Protein AF-A0A7V3BHA8-F1 (afdb_monomer_lite)

Foldseek 3Di:
DDDLQFAAFPQFDWDDVVIATAGGPVVVCVVVVPDPLLVVLVRVLVCLCAPPPDDNVRSLVVLVVDPDPDVSSVSRSVCQVPGPSHHHHHDDPDPPDDPVVVPDPPPD

Sequence (108 aa):
ASRVVKDIPPFMIAEGNPTRIRGLNVVGMRRLGLAPSVRTELRRAYHLLYRSGLNTAQALQRLREANFTADEVRRLIVFIETSKRGICTGMRPTEGRSPEDEGMDEHA

Secondary structure (DSSP, 8-state):
----PPBPPTTEEEETTTTEEEEE-HHHHHHTT--HHHHHHHHHHHHHHHTSS--HHHHHHHHHHS----HHHHHHHHHHHH-TT-BPPB----TT--GGGGGSSS--

Radius of gyration: 14.14 Å; chains: 1; bounding box: 36×36×31 Å

pLDDT: mean 84.1, std 18.63, range [31.62, 97.62]

Structure (mmCIF, N/CA/C/O backbone):
data_AF-A0A7V3BHA8-F1
#
_entry.id   AF-A0A7V3BHA8-F1
#
loop_
_atom_site.group_PDB
_atom_site.id
_atom_site.type_symbol
_atom_site.label_atom_id
_atom_site.label_alt_id
_atom_site.label_comp_id
_atom_site.label_asym_id
_atom_site.label_entity_id
_atom_site.label_seq_id
_atom_site.pdbx_PDB_ins_code
_atom_site.Cartn_x
_atom_site.Cartn_y
_atom_site.Cartn_z
_atom_site.occupancy
_atom_site.B_iso_or_equiv
_atom_site.auth_seq_id
_atom_site.auth_comp_id
_atom_site.auth_asym_id
_atom_site.auth_atom_id
_atom_site.pdbx_PDB_model_num
ATOM 1 N N . ALA A 1 1 ? 16.708 -21.608 8.289 1.00 46.28 1 ALA A N 1
ATOM 2 C CA . ALA A 1 1 ? 15.855 -20.497 8.767 1.00 46.28 1 ALA A CA 1
ATOM 3 C C . ALA A 1 1 ? 14.606 -20.412 7.891 1.00 46.28 1 ALA A C 1
ATOM 5 O O . ALA A 1 1 ? 14.746 -20.255 6.684 1.00 46.28 1 ALA A O 1
ATOM 6 N N . SER A 1 2 ? 13.406 -20.577 8.458 1.00 47.38 2 SER A N 1
ATOM 7 C CA . SER A 1 2 ? 12.147 -20.462 7.705 1.00 47.38 2 SER A CA 1
ATOM 8 C C . SER A 1 2 ? 11.837 -18.984 7.459 1.00 47.38 2 SER A C 1
ATOM 10 O O . SER A 1 2 ? 11.699 -18.209 8.405 1.00 47.38 2 SER A O 1
ATOM 12 N N . ARG A 1 3 ? 11.801 -18.557 6.194 1.00 60.81 3 ARG A N 1
ATOM 13 C CA . ARG A 1 3 ? 11.483 -17.173 5.828 1.00 60.81 3 ARG A CA 1
ATOM 14 C C . ARG A 1 3 ? 9.965 -17.012 5.848 1.00 60.81 3 ARG A C 1
ATOM 16 O O . ARG A 1 3 ? 9.270 -17.609 5.030 1.00 60.81 3 ARG A O 1
ATOM 23 N N . VAL A 1 4 ? 9.443 -16.192 6.758 1.00 60.38 4 VAL A N 1
ATOM 24 C CA . VAL A 1 4 ? 8.019 -15.831 6.751 1.00 60.38 4 VAL A CA 1
ATOM 25 C C . VAL A 1 4 ? 7.752 -14.967 5.517 1.00 60.38 4 VAL A C 1
ATOM 27 O O . VAL A 1 4 ? 8.114 -13.793 5.470 1.00 60.38 4 VAL A O 1
ATOM 30 N N . VAL A 1 5 ? 7.161 -15.576 4.490 1.00 77.88 5 VAL A N 1
ATOM 31 C CA . VAL A 1 5 ? 6.682 -14.883 3.288 1.00 77.88 5 VAL A CA 1
ATOM 32 C C . VAL A 1 5 ? 5.434 -14.079 3.665 1.00 77.88 5 VAL A C 1
ATOM 34 O O . VAL A 1 5 ? 4.508 -14.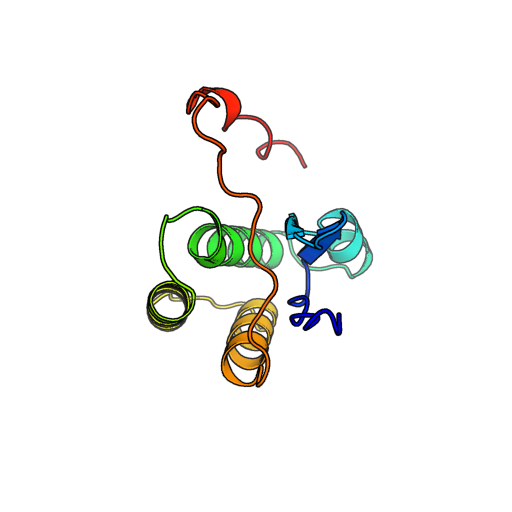632 4.251 1.00 77.88 5 VAL A O 1
ATOM 37 N N . LYS A 1 6 ? 5.438 -12.774 3.395 1.00 86.81 6 LYS A N 1
ATOM 38 C CA . LYS A 1 6 ? 4.267 -11.901 3.568 1.00 86.81 6 LYS A CA 1
ATOM 39 C C . LYS A 1 6 ? 3.407 -11.910 2.304 1.00 86.81 6 LYS A C 1
ATOM 41 O O . LYS A 1 6 ? 3.897 -12.283 1.239 1.00 86.81 6 LYS A O 1
ATOM 46 N N . ASP A 1 7 ? 2.158 -11.478 2.420 1.00 92.38 7 ASP A N 1
ATOM 47 C CA . ASP A 1 7 ? 1.216 -11.485 1.301 1.00 92.38 7 ASP A CA 1
ATOM 48 C C . ASP A 1 7 ? 1.492 -10.323 0.328 1.00 92.38 7 ASP A C 1
ATOM 50 O O . ASP A 1 7 ? 1.829 -9.211 0.743 1.00 92.38 7 ASP A O 1
ATOM 54 N N . ILE A 1 8 ? 1.344 -10.558 -0.978 1.00 91.69 8 ILE A N 1
ATOM 55 C CA . ILE A 1 8 ? 1.480 -9.523 -2.016 1.00 91.69 8 ILE A CA 1
ATOM 56 C C . ILE A 1 8 ? 0.088 -8.947 -2.314 1.00 91.69 8 ILE A C 1
ATOM 58 O O . ILE A 1 8 ? -0.777 -9.705 -2.759 1.00 91.69 8 ILE A O 1
ATOM 62 N N . PRO A 1 9 ? -0.156 -7.639 -2.102 1.00 93.62 9 PRO A N 1
ATOM 63 C CA . PRO A 1 9 ? -1.460 -7.047 -2.393 1.00 93.62 9 PRO A CA 1
ATOM 64 C C . PRO A 1 9 ? -1.799 -7.038 -3.890 1.00 93.62 9 PRO A C 1
ATOM 66 O O . PRO A 1 9 ? -0.893 -6.973 -4.729 1.00 93.62 9 PRO A O 1
ATOM 69 N N . PRO A 1 10 ? -3.097 -7.057 -4.249 1.00 94.38 10 PRO A N 1
ATOM 70 C CA . PRO A 1 10 ? -3.529 -7.003 -5.641 1.00 94.38 10 PRO A CA 1
ATOM 71 C C . PRO A 1 10 ? -3.085 -5.703 -6.321 1.00 94.38 10 PRO A C 1
ATOM 73 O O . PRO A 1 10 ? -2.884 -4.679 -5.671 1.00 94.38 10 PRO A O 1
ATOM 76 N N . PHE A 1 11 ? -2.960 -5.751 -7.650 1.00 95.75 11 PHE A N 1
ATOM 77 C CA . PHE A 1 11 ? -2.537 -4.631 -8.507 1.00 95.75 11 PHE A CA 1
ATOM 78 C C . PHE A 1 11 ? -1.089 -4.157 -8.305 1.00 95.75 11 PHE A C 1
ATOM 80 O O . PHE A 1 11 ? -0.665 -3.222 -8.981 1.00 95.75 11 PHE A O 1
ATOM 87 N N . MET A 1 12 ? -0.311 -4.805 -7.434 1.00 95.38 12 MET A N 1
ATOM 88 C CA . MET A 1 12 ? 1.074 -4.439 -7.132 1.00 95.38 12 MET A CA 1
ATOM 89 C C . MET A 1 12 ? 2.085 -5.302 -7.894 1.00 95.38 12 MET A C 1
ATOM 91 O O . MET A 1 12 ? 1.814 -6.450 -8.244 1.00 95.38 12 MET A O 1
ATOM 95 N N . ILE A 1 13 ? 3.281 -4.755 -8.106 1.00 93.50 13 ILE A N 1
ATOM 96 C CA . ILE A 1 13 ? 4.470 -5.490 -8.549 1.00 93.50 13 ILE A CA 1
ATOM 97 C C . ILE A 1 13 ? 5.376 -5.695 -7.337 1.00 93.50 13 ILE A C 1
ATOM 99 O O . ILE A 1 13 ? 5.719 -4.735 -6.638 1.00 93.50 13 ILE A O 1
ATOM 103 N N . ALA A 1 14 ? 5.773 -6.945 -7.102 1.00 91.62 14 ALA A N 1
ATOM 104 C CA . ALA A 1 14 ? 6.688 -7.330 -6.040 1.00 91.62 14 ALA A CA 1
ATOM 105 C C . ALA A 1 14 ? 7.942 -7.986 -6.628 1.00 91.62 14 ALA A C 1
ATOM 107 O O . ALA A 1 14 ? 7.836 -8.833 -7.510 1.00 91.62 14 ALA A O 1
ATOM 108 N N . GLU A 1 15 ? 9.118 -7.614 -6.129 1.00 88.00 15 GLU A N 1
ATOM 109 C CA . GLU A 1 15 ? 10.404 -8.115 -6.628 1.00 88.00 15 GLU A CA 1
ATOM 110 C C . GLU A 1 15 ? 11.447 -8.187 -5.497 1.00 88.00 15 GLU A C 1
ATOM 112 O O . GLU A 1 15 ? 11.278 -7.588 -4.428 1.00 88.00 15 GLU A O 1
ATOM 117 N N . GLY A 1 16 ? 12.530 -8.932 -5.729 1.00 84.62 16 GLY A N 1
ATOM 118 C CA . GLY A 1 16 ? 13.717 -8.972 -4.880 1.00 84.62 16 GLY A CA 1
ATOM 119 C C . GLY A 1 16 ? 13.707 -10.066 -3.812 1.00 84.62 16 GLY A C 1
ATOM 120 O O . GLY A 1 16 ? 12.732 -10.798 -3.619 1.00 84.62 16 GLY A O 1
ATOM 121 N N . ASN A 1 17 ? 14.827 -10.167 -3.095 1.00 83.69 17 ASN A N 1
ATOM 122 C CA . ASN A 1 17 ? 15.023 -11.095 -1.986 1.00 83.69 17 ASN A CA 1
ATOM 123 C C . ASN A 1 17 ? 15.746 -10.371 -0.831 1.00 83.69 17 ASN A C 1
ATOM 125 O O . ASN A 1 17 ? 16.956 -10.171 -0.915 1.00 83.69 17 ASN A O 1
ATOM 129 N N . PRO A 1 18 ? 15.038 -9.969 0.240 1.00 81.94 18 PRO A N 1
ATOM 130 C CA . PRO A 1 18 ? 13.640 -10.282 0.544 1.00 81.94 18 PRO A CA 1
ATOM 131 C C . PRO A 1 18 ? 12.642 -9.487 -0.320 1.00 81.94 18 PRO A C 1
ATOM 133 O O . PRO A 1 18 ? 12.869 -8.319 -0.613 1.00 81.94 18 PRO A O 1
ATOM 136 N N . THR A 1 19 ? 11.511 -10.103 -0.676 1.00 88.00 19 THR A N 1
ATOM 137 C CA . THR A 1 19 ? 10.495 -9.518 -1.571 1.00 88.00 19 THR A CA 1
ATOM 138 C C . THR A 1 19 ? 9.932 -8.198 -1.037 1.00 88.00 19 THR A C 1
ATOM 140 O O . THR A 1 19 ? 9.582 -8.088 0.147 1.00 88.00 19 THR A O 1
ATOM 143 N N . ARG A 1 20 ? 9.854 -7.186 -1.907 1.00 89.88 20 ARG A N 1
ATOM 144 C CA . ARG A 1 20 ? 9.323 -5.845 -1.617 1.00 89.88 20 ARG A CA 1
ATOM 145 C C . ARG A 1 20 ? 8.365 -5.396 -2.707 1.00 89.88 20 ARG A C 1
ATOM 147 O O . ARG A 1 20 ? 8.535 -5.761 -3.866 1.00 89.88 20 ARG A O 1
ATOM 154 N N . ILE A 1 21 ? 7.394 -4.565 -2.337 1.00 93.38 21 ILE A N 1
ATOM 155 C CA . ILE A 1 21 ? 6.530 -3.908 -3.319 1.00 93.38 21 ILE A CA 1
ATOM 156 C C . ILE A 1 21 ? 7.307 -2.781 -3.999 1.00 93.38 21 ILE A C 1
ATOM 158 O O . ILE A 1 21 ? 7.797 -1.864 -3.331 1.00 93.38 21 ILE A O 1
ATOM 162 N N . ARG A 1 22 ? 7.401 -2.850 -5.331 1.00 91.50 22 ARG A N 1
ATOM 163 C CA . ARG A 1 22 ? 8.100 -1.867 -6.167 1.00 91.50 22 ARG A CA 1
ATOM 164 C C . ARG A 1 22 ? 7.191 -0.732 -6.628 1.00 91.50 22 ARG A C 1
ATOM 166 O O . ARG A 1 22 ? 7.659 0.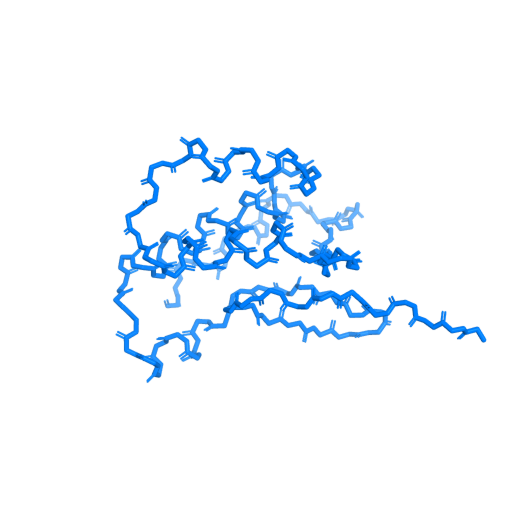404 -6.705 1.00 91.50 22 ARG A O 1
ATOM 173 N N . GLY A 1 23 ? 5.929 -1.043 -6.918 1.00 92.50 23 GLY A N 1
ATOM 174 C CA . GLY A 1 23 ? 4.953 -0.116 -7.490 1.00 92.50 23 GLY A CA 1
ATOM 175 C C . GLY A 1 23 ? 3.668 -0.819 -7.927 1.00 92.50 23 GLY A C 1
ATOM 176 O O . GLY A 1 23 ? 3.451 -1.985 -7.597 1.00 92.50 23 GLY A O 1
ATOM 177 N N . LEU A 1 24 ? 2.834 -0.108 -8.685 1.00 95.00 24 LEU A N 1
ATOM 178 C CA . LEU A 1 24 ? 1.614 -0.642 -9.296 1.00 95.00 24 LEU A CA 1
ATOM 179 C C . LEU A 1 24 ? 1.900 -1.349 -10.626 1.00 95.00 24 LEU A C 1
ATOM 181 O O . LEU A 1 24 ? 2.730 -0.906 -11.418 1.00 95.00 24 LEU A O 1
ATOM 185 N N . ASN A 1 25 ? 1.136 -2.397 -10.926 1.00 94.94 25 ASN A N 1
ATOM 186 C CA . ASN A 1 25 ? 1.155 -3.080 -12.215 1.00 94.94 25 ASN A CA 1
ATOM 187 C C . ASN A 1 25 ? 0.288 -2.344 -13.246 1.00 94.94 25 ASN A C 1
ATOM 189 O O . ASN A 1 25 ? -0.759 -2.835 -13.671 1.00 94.94 25 ASN A O 1
ATOM 193 N N . VAL A 1 26 ? 0.717 -1.145 -13.648 1.00 93.62 26 VAL A N 1
ATOM 194 C CA . VAL A 1 26 ? -0.029 -0.294 -14.593 1.00 93.62 26 VAL A CA 1
ATOM 195 C C . VAL A 1 26 ? -0.268 -0.998 -15.928 1.00 93.62 26 VAL A C 1
ATOM 197 O O . VAL A 1 26 ? -1.367 -0.914 -16.475 1.00 93.62 26 VAL A O 1
ATOM 200 N N . VAL A 1 27 ? 0.714 -1.755 -16.422 1.00 95.12 27 VAL A N 1
ATOM 201 C CA . VAL A 1 27 ? 0.586 -2.537 -17.662 1.00 95.12 27 VAL A CA 1
ATOM 202 C C . VAL A 1 27 ? -0.513 -3.594 -17.532 1.00 95.12 27 VAL A C 1
ATOM 204 O O . VAL A 1 27 ? -1.380 -3.683 -18.401 1.00 95.12 27 VAL A O 1
ATOM 207 N N . GLY A 1 28 ? -0.522 -4.362 -16.439 1.00 94.94 28 GLY A N 1
ATOM 208 C CA . GLY A 1 28 ? -1.566 -5.350 -16.163 1.00 94.94 28 GLY A CA 1
ATOM 209 C C . GLY A 1 28 ? -2.947 -4.710 -16.038 1.00 94.94 28 GLY A C 1
ATOM 210 O O . GLY A 1 28 ? -3.893 -5.167 -16.671 1.00 94.94 28 GLY A O 1
ATOM 211 N N . MET A 1 29 ? -3.051 -3.597 -15.310 1.00 95.56 29 MET A N 1
ATOM 212 C CA . MET A 1 29 ? -4.303 -2.847 -15.160 1.00 95.56 29 MET A CA 1
ATOM 213 C C . MET A 1 29 ? -4.849 -2.331 -16.499 1.00 95.56 29 MET A C 1
ATOM 215 O O . MET A 1 29 ? -6.053 -2.383 -16.731 1.00 95.56 29 MET A O 1
ATOM 219 N N . ARG A 1 30 ? -3.974 -1.869 -17.402 1.00 94.56 30 ARG A N 1
ATOM 220 C CA . ARG A 1 30 ? -4.358 -1.442 -18.758 1.00 94.56 30 ARG A CA 1
ATOM 221 C C . ARG A 1 30 ? -4.871 -2.596 -19.604 1.00 94.56 30 ARG A C 1
ATOM 223 O O . ARG A 1 30 ? -5.883 -2.443 -20.274 1.00 94.56 30 ARG A O 1
ATOM 230 N N . ARG A 1 31 ? -4.206 -3.751 -19.543 1.00 95.88 31 ARG A N 1
ATOM 231 C CA . ARG A 1 31 ? -4.639 -4.967 -20.252 1.00 95.88 31 ARG A CA 1
ATOM 232 C C . ARG A 1 31 ? -5.976 -5.495 -19.739 1.00 95.88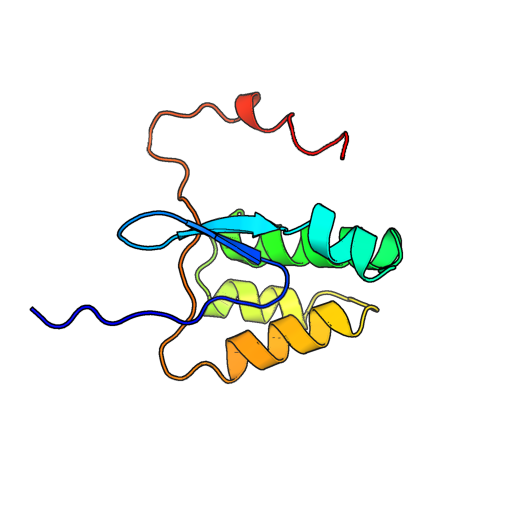 31 ARG A C 1
ATOM 234 O O . ARG A 1 31 ? -6.754 -6.016 -20.523 1.00 95.88 31 ARG A O 1
ATOM 241 N N . LEU A 1 32 ? -6.250 -5.318 -18.448 1.00 94.31 32 LEU A N 1
ATOM 242 C CA . LEU A 1 32 ? -7.542 -5.632 -17.833 1.00 94.31 32 LEU A CA 1
ATOM 243 C C . LEU A 1 32 ? -8.642 -4.611 -18.171 1.00 94.31 32 LEU A C 1
ATOM 245 O O . LEU A 1 32 ? -9.771 -4.782 -17.729 1.00 94.31 32 LEU A O 1
ATOM 249 N N . GLY A 1 33 ? -8.330 -3.547 -18.919 1.00 95.81 33 GLY A N 1
ATOM 250 C CA . GLY A 1 33 ? -9.304 -2.523 -19.292 1.00 95.81 33 GLY A CA 1
ATOM 251 C C . GLY A 1 33 ? -9.739 -1.622 -18.134 1.00 95.81 33 GLY A C 1
ATOM 252 O O . GLY A 1 33 ? -10.762 -0.952 -18.252 1.00 95.81 33 GLY A O 1
ATOM 253 N N . LEU A 1 34 ? -8.986 -1.570 -17.025 1.00 96.12 34 LEU A N 1
ATOM 254 C CA . LEU A 1 34 ? -9.343 -0.708 -15.896 1.00 96.12 34 LEU A CA 1
ATOM 255 C C . LEU A 1 34 ? -9.322 0.756 -16.323 1.00 96.12 34 LEU A C 1
ATOM 257 O O . LEU A 1 34 ? -8.320 1.240 -16.868 1.00 96.12 34 LEU A O 1
ATOM 261 N N . ALA A 1 35 ? -10.411 1.463 -16.030 1.00 96.44 35 ALA A N 1
ATOM 262 C CA . ALA A 1 35 ? -10.568 2.863 -16.385 1.00 96.44 35 ALA A CA 1
ATOM 263 C C . ALA A 1 35 ? -9.431 3.727 -15.798 1.00 96.44 35 ALA A C 1
ATOM 265 O O . ALA A 1 35 ? -8.903 3.427 -14.721 1.00 96.44 35 ALA A O 1
ATOM 266 N N . PRO A 1 36 ? -9.043 4.830 -16.466 1.00 95.19 36 PRO A N 1
ATOM 267 C CA . PRO A 1 36 ? -8.031 5.742 -15.938 1.00 95.19 36 PRO A CA 1
ATOM 268 C C . PRO A 1 36 ? -8.348 6.257 -14.526 1.00 95.19 36 PRO A C 1
ATOM 270 O O . PRO A 1 36 ? -7.443 6.330 -13.700 1.00 95.19 36 PRO A O 1
ATOM 273 N N . SER A 1 37 ? -9.621 6.536 -14.222 1.00 95.81 37 SER A N 1
ATOM 274 C CA . SER A 1 37 ? -10.083 6.955 -12.890 1.00 95.81 37 SER A CA 1
ATOM 275 C C . SER A 1 37 ? -9.774 5.915 -11.808 1.00 95.81 37 SER A C 1
ATOM 277 O O . SER A 1 37 ? -9.197 6.256 -10.778 1.00 95.81 37 SER A O 1
ATOM 279 N N . VAL A 1 38 ? -10.051 4.636 -12.079 1.00 96.69 38 VAL A N 1
ATOM 280 C CA . VAL A 1 38 ? -9.743 3.509 -11.180 1.00 96.69 38 VAL A CA 1
ATOM 281 C C . VAL A 1 38 ? -8.241 3.408 -10.919 1.00 96.69 38 VAL A C 1
ATOM 283 O O . VAL A 1 38 ? -7.807 3.272 -9.775 1.00 96.69 38 VAL A O 1
ATOM 286 N N . ARG A 1 39 ? -7.413 3.526 -11.968 1.00 96.25 39 ARG A N 1
ATOM 287 C CA . ARG A 1 39 ? -5.947 3.496 -11.816 1.00 96.25 39 ARG A CA 1
ATOM 288 C C . ARG A 1 39 ? -5.437 4.664 -10.969 1.00 96.25 39 ARG A C 1
ATOM 290 O O . ARG A 1 39 ? -4.514 4.476 -10.178 1.00 96.25 39 ARG A O 1
ATOM 297 N N . THR A 1 40 ? -6.037 5.845 -11.107 1.00 96.06 40 THR A N 1
ATOM 298 C CA . THR A 1 40 ? -5.718 7.020 -10.282 1.00 96.06 40 THR A CA 1
ATOM 299 C C . THR A 1 40 ? -6.066 6.791 -8.814 1.00 96.06 40 THR A C 1
ATOM 301 O O . THR A 1 40 ? -5.256 7.101 -7.939 1.00 96.06 40 THR A O 1
ATOM 304 N N . GLU A 1 41 ? -7.227 6.204 -8.522 1.00 97.62 41 GLU A N 1
ATOM 305 C CA . GLU A 1 41 ? -7.599 5.851 -7.149 1.00 97.62 41 GLU A CA 1
ATOM 306 C C . GLU A 1 41 ? -6.656 4.794 -6.550 1.00 97.62 41 GLU A C 1
ATOM 308 O O . GLU A 1 41 ? -6.158 4.975 -5.437 1.00 97.62 41 GLU A O 1
ATOM 313 N N . LEU A 1 42 ? -6.301 3.754 -7.314 1.00 97.31 42 LEU A N 1
ATOM 314 C CA . LEU A 1 42 ? -5.308 2.755 -6.902 1.00 97.31 42 LEU A CA 1
ATOM 315 C C . LEU A 1 42 ? -3.924 3.372 -6.650 1.00 97.31 42 LEU A C 1
ATOM 317 O O . LEU A 1 42 ? -3.235 2.966 -5.713 1.00 97.31 42 LEU A O 1
ATOM 321 N N . ARG A 1 43 ? -3.516 4.383 -7.430 1.00 95.94 43 ARG A N 1
ATOM 322 C CA . ARG A 1 43 ? -2.269 5.136 -7.201 1.00 95.94 43 ARG A CA 1
ATOM 323 C C . ARG A 1 43 ? -2.302 5.914 -5.891 1.00 95.94 43 ARG A C 1
ATOM 325 O O . ARG A 1 43 ? -1.328 5.862 -5.139 1.00 95.94 43 ARG A O 1
ATOM 332 N N . ARG A 1 44 ? -3.417 6.576 -5.577 1.00 96.12 44 ARG A N 1
ATOM 333 C CA . ARG A 1 44 ? -3.599 7.242 -4.277 1.00 96.12 44 ARG A CA 1
ATOM 334 C C . ARG A 1 44 ? -3.549 6.238 -3.125 1.00 96.12 44 ARG A C 1
ATOM 336 O O . ARG A 1 44 ? -2.847 6.478 -2.145 1.00 96.12 44 ARG A O 1
ATOM 343 N N . ALA A 1 45 ? -4.216 5.094 -3.269 1.00 96.44 45 ALA A N 1
ATOM 344 C CA . ALA A 1 45 ? -4.194 4.039 -2.263 1.00 96.44 45 ALA A CA 1
ATOM 345 C C . ALA A 1 45 ? -2.779 3.467 -2.042 1.00 96.44 45 ALA A C 1
ATOM 347 O O . ALA A 1 45 ? -2.339 3.305 -0.904 1.00 96.44 45 ALA A O 1
ATOM 348 N N . TYR A 1 46 ? -2.029 3.232 -3.124 1.00 95.50 46 TYR A N 1
ATOM 349 C CA . TYR A 1 46 ? -0.624 2.821 -3.069 1.00 95.50 46 TYR A CA 1
ATOM 350 C C . TYR A 1 46 ? 0.245 3.828 -2.303 1.00 95.50 46 TYR A C 1
ATOM 352 O O . TYR A 1 46 ? 1.064 3.431 -1.471 1.00 95.50 46 TYR A O 1
ATOM 360 N N . HIS A 1 47 ? 0.062 5.125 -2.562 1.00 93.75 47 HIS A N 1
ATOM 361 C CA . HIS A 1 47 ? 0.840 6.171 -1.906 1.00 93.75 47 HIS A CA 1
ATOM 362 C C . HIS A 1 47 ? 0.577 6.200 -0.392 1.00 93.75 47 HIS A C 1
ATOM 364 O O . HIS A 1 47 ? 1.531 6.173 0.388 1.00 93.75 47 HIS A O 1
ATOM 370 N N . LEU A 1 48 ? -0.694 6.133 0.023 1.00 93.56 48 LEU A N 1
ATOM 371 C CA . LEU A 1 48 ? -1.068 6.026 1.440 1.00 93.56 48 LEU A CA 1
ATOM 372 C C . LEU A 1 48 ? -0.427 4.812 2.121 1.00 93.56 48 LEU A C 1
ATOM 374 O O . LEU A 1 48 ? 0.024 4.905 3.262 1.00 93.56 48 LEU A O 1
ATOM 378 N N . LEU A 1 49 ? -0.355 3.686 1.409 1.00 93.12 49 LEU A N 1
ATOM 379 C CA . LEU A 1 49 ? 0.137 2.425 1.953 1.00 93.12 49 LEU A CA 1
ATOM 380 C C . LEU A 1 49 ? 1.663 2.344 2.072 1.00 93.12 49 LEU A C 1
ATOM 382 O O . LEU A 1 49 ? 2.166 1.692 2.987 1.00 93.12 49 LEU A O 1
ATOM 386 N N . TYR A 1 50 ? 2.404 2.965 1.151 1.00 92.19 50 TYR A N 1
ATOM 387 C CA . TYR A 1 50 ? 3.849 2.734 1.026 1.00 92.19 50 TYR A CA 1
ATOM 388 C C . TYR A 1 50 ? 4.721 3.986 1.013 1.00 92.19 50 TYR A C 1
ATOM 390 O O . TYR A 1 50 ? 5.937 3.860 1.161 1.00 92.19 50 TYR A O 1
ATOM 398 N N . ARG A 1 51 ? 4.142 5.174 0.825 1.00 89.44 51 ARG A N 1
ATOM 399 C CA . ARG A 1 51 ? 4.890 6.430 0.652 1.00 89.44 51 ARG A CA 1
ATOM 400 C C . ARG A 1 51 ? 4.566 7.490 1.699 1.00 89.44 51 ARG A C 1
ATOM 402 O O . ARG A 1 51 ? 5.400 8.347 1.939 1.00 89.44 51 ARG A O 1
ATOM 409 N N . SER A 1 52 ? 3.445 7.382 2.407 1.00 88.62 52 SER A N 1
ATOM 410 C CA . SER A 1 52 ? 3.044 8.366 3.426 1.00 88.62 52 SER A CA 1
ATOM 411 C C . SER A 1 52 ? 3.735 8.224 4.792 1.00 88.62 52 SER A C 1
ATOM 413 O O . SER A 1 52 ? 3.294 8.836 5.759 1.00 88.62 52 SER A O 1
ATOM 415 N N . GLY A 1 53 ? 4.769 7.383 4.919 1.00 87.81 53 GLY A N 1
ATOM 416 C CA . GLY A 1 53 ? 5.455 7.140 6.200 1.00 87.81 53 GLY A CA 1
ATOM 417 C C . GLY A 1 53 ? 4.592 6.454 7.271 1.00 87.81 53 GLY A C 1
ATOM 418 O O . GLY A 1 53 ? 5.017 6.324 8.415 1.00 87.81 53 GLY A O 1
ATOM 419 N N . LEU A 1 54 ? 3.390 6.003 6.906 1.00 90.75 54 LEU A N 1
ATOM 420 C CA . LEU A 1 54 ? 2.442 5.347 7.796 1.00 90.75 54 LEU A CA 1
ATOM 421 C C . LEU A 1 54 ? 2.781 3.864 7.955 1.00 90.75 54 LEU A C 1
ATOM 423 O O . LEU A 1 54 ? 3.239 3.203 7.018 1.00 90.75 54 LEU A O 1
ATOM 427 N N . ASN A 1 55 ? 2.495 3.309 9.131 1.00 91.62 55 ASN A N 1
ATOM 428 C CA . ASN A 1 55 ? 2.432 1.857 9.268 1.00 91.62 55 ASN A CA 1
ATOM 429 C C . ASN A 1 55 ? 1.144 1.307 8.622 1.00 91.62 55 ASN A C 1
ATOM 431 O O . ASN A 1 55 ? 0.216 2.054 8.318 1.00 91.62 55 ASN A O 1
ATOM 435 N N . THR A 1 56 ? 1.060 -0.013 8.431 1.00 91.69 56 THR A N 1
ATOM 436 C CA . THR A 1 56 ? -0.083 -0.643 7.746 1.00 91.69 56 THR A CA 1
ATOM 437 C C . THR A 1 56 ? -1.429 -0.338 8.409 1.00 91.69 56 THR A C 1
ATOM 439 O O . THR A 1 56 ? -2.397 -0.107 7.695 1.00 91.69 56 THR A O 1
ATOM 442 N N . ALA A 1 57 ? -1.504 -0.293 9.742 1.00 92.94 57 ALA A N 1
ATOM 443 C CA . ALA A 1 57 ? -2.755 -0.003 10.446 1.00 92.94 57 ALA A CA 1
ATOM 444 C C . ALA A 1 57 ? -3.201 1.454 10.240 1.00 92.94 57 ALA A C 1
ATOM 446 O O . ALA A 1 57 ? -4.364 1.710 9.939 1.00 92.94 57 ALA A O 1
ATOM 447 N N . GLN A 1 58 ? -2.265 2.402 10.328 1.00 94.81 58 GLN A N 1
ATOM 448 C CA . GLN A 1 58 ? -2.523 3.821 10.064 1.00 94.81 58 GLN A CA 1
ATOM 449 C C . GLN A 1 58 ? -2.910 4.064 8.603 1.00 94.81 58 GLN A C 1
ATOM 451 O O . GLN A 1 58 ? -3.869 4.780 8.324 1.00 94.81 58 GLN A O 1
ATOM 456 N N . ALA A 1 59 ? -2.188 3.450 7.665 1.00 94.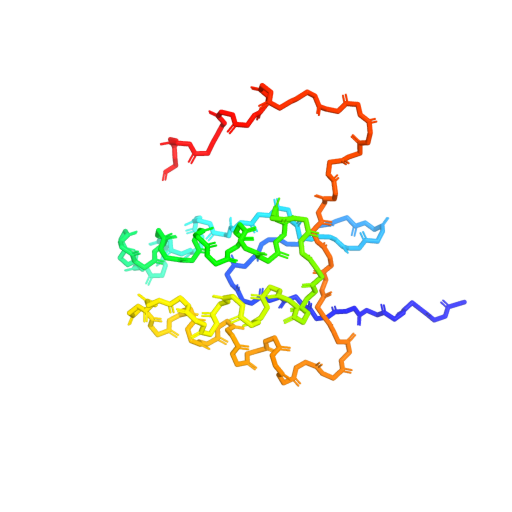94 59 ALA A N 1
ATOM 457 C CA . ALA A 1 59 ? -2.508 3.534 6.247 1.00 94.94 59 ALA A CA 1
ATOM 458 C C . ALA A 1 59 ? -3.903 2.971 5.964 1.00 94.94 59 ALA A C 1
ATOM 460 O O . ALA A 1 59 ? -4.682 3.599 5.257 1.00 94.94 59 ALA A O 1
ATOM 461 N N . LEU A 1 60 ? -4.246 1.827 6.562 1.00 94.94 60 LEU A N 1
ATOM 462 C CA . LEU A 1 60 ? -5.563 1.216 6.428 1.00 94.94 60 LEU A CA 1
ATOM 463 C C . LEU A 1 60 ? -6.679 2.118 6.969 1.00 94.94 60 LEU A C 1
ATOM 465 O O . LEU A 1 60 ? -7.714 2.256 6.324 1.00 94.94 60 LEU A O 1
ATOM 469 N N . GLN A 1 61 ? -6.459 2.776 8.108 1.00 95.94 61 GLN A N 1
ATOM 470 C CA . GLN A 1 61 ? -7.401 3.767 8.623 1.00 95.94 61 GLN A CA 1
ATOM 471 C C . GLN A 1 61 ? -7.614 4.908 7.616 1.00 95.94 61 GLN A C 1
ATOM 473 O O . GLN A 1 61 ? -8.751 5.195 7.252 1.00 95.94 61 GLN A O 1
ATOM 478 N N . ARG A 1 62 ? -6.532 5.492 7.084 1.00 95.69 62 ARG A N 1
ATOM 479 C CA . ARG A 1 62 ? -6.625 6.560 6.071 1.00 95.69 62 ARG A CA 1
ATOM 480 C C . ARG A 1 62 ? -7.293 6.098 4.779 1.00 95.69 62 ARG A C 1
ATOM 482 O O . ARG A 1 62 ? -8.002 6.875 4.154 1.00 95.69 62 ARG A O 1
ATOM 489 N N . LEU A 1 63 ? -7.077 4.846 4.378 1.00 95.06 63 LEU A N 1
ATOM 490 C CA . LEU A 1 63 ? -7.727 4.257 3.209 1.00 95.06 63 LEU A CA 1
ATOM 491 C C . LEU A 1 63 ? -9.243 4.121 3.402 1.00 95.06 63 LEU A C 1
ATOM 493 O O . LEU A 1 63 ? -9.979 4.331 2.445 1.00 95.06 63 LEU A O 1
ATOM 497 N N . ARG A 1 64 ? -9.704 3.797 4.617 1.00 93.25 64 ARG A N 1
ATOM 498 C CA . ARG A 1 64 ? -11.137 3.714 4.957 1.00 93.25 64 ARG A CA 1
ATOM 499 C C . ARG A 1 64 ? -11.805 5.084 5.045 1.00 93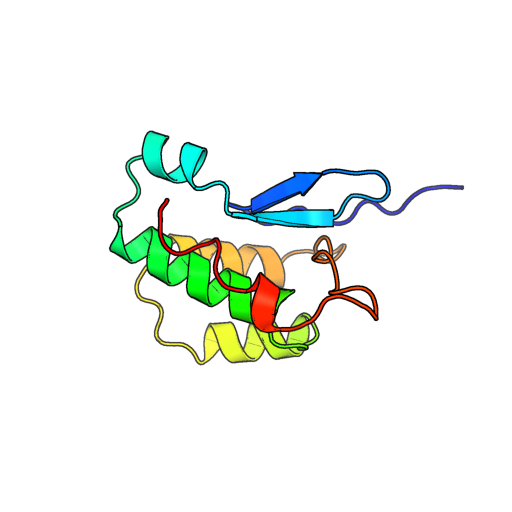.25 64 ARG A C 1
ATOM 501 O O . ARG A 1 64 ? -12.971 5.211 4.700 1.00 93.25 64 ARG A O 1
ATOM 508 N N . GLU A 1 65 ? -11.074 6.084 5.529 1.00 94.31 65 GLU A N 1
ATOM 509 C CA . GLU A 1 65 ? -11.548 7.471 5.632 1.00 94.31 65 GLU A CA 1
ATOM 510 C C . GLU A 1 65 ? -11.542 8.194 4.274 1.00 94.31 65 GLU A C 1
ATOM 512 O O . GLU A 1 65 ? -12.195 9.222 4.105 1.00 94.31 65 GLU A O 1
ATOM 517 N N . ALA A 1 66 ? -10.801 7.675 3.294 1.00 91.56 66 ALA A N 1
ATOM 518 C CA . ALA A 1 66 ? -10.752 8.230 1.954 1.00 91.56 66 ALA A CA 1
ATOM 519 C C . ALA A 1 66 ? -11.991 7.832 1.133 1.00 91.56 66 ALA A C 1
ATOM 521 O O . ALA A 1 66 ? -12.371 6.665 1.057 1.00 91.56 66 ALA A O 1
ATOM 522 N N . ASN A 1 67 ? -12.576 8.810 0.438 1.00 90.31 67 ASN A N 1
ATOM 523 C CA . ASN A 1 67 ? -13.751 8.627 -0.419 1.00 90.31 67 ASN A CA 1
ATOM 524 C C . ASN A 1 67 ? -13.389 7.983 -1.772 1.00 90.31 67 ASN A C 1
ATOM 526 O O . ASN A 1 67 ? -13.506 8.616 -2.821 1.00 90.31 67 ASN A O 1
ATOM 530 N N . PHE A 1 68 ? -12.923 6.732 -1.751 1.00 93.62 68 PHE A N 1
ATOM 531 C CA . PHE A 1 68 ? -12.699 5.941 -2.962 1.00 93.62 68 PHE A CA 1
ATOM 532 C C . PHE A 1 68 ? -14.018 5.418 -3.536 1.00 93.62 68 PHE A C 1
ATOM 534 O O . PHE A 1 68 ? -14.878 4.898 -2.816 1.00 93.62 68 PHE A O 1
ATOM 541 N N . THR A 1 69 ? -14.169 5.529 -4.852 1.00 95.12 69 THR A N 1
ATOM 542 C CA . THR A 1 69 ? -15.371 5.084 -5.564 1.00 95.12 69 THR A CA 1
ATOM 543 C C . THR A 1 69 ? -15.163 3.747 -6.270 1.00 95.12 69 THR A C 1
ATOM 545 O O . THR A 1 69 ? -16.132 2.998 -6.431 1.00 95.12 69 THR A O 1
ATOM 548 N N . ALA A 1 70 ? -13.914 3.403 -6.596 1.00 96.38 70 ALA A N 1
ATOM 549 C CA . ALA A 1 70 ? -13.543 2.188 -7.308 1.00 96.38 70 ALA A CA 1
ATOM 550 C C . ALA A 1 70 ? -13.625 0.923 -6.433 1.00 96.38 70 ALA A C 1
ATOM 552 O O . ALA A 1 70 ? -13.053 0.852 -5.338 1.00 96.38 70 ALA A O 1
ATOM 553 N N . ASP A 1 71 ? -14.271 -0.123 -6.953 1.00 96.56 71 ASP A N 1
ATOM 554 C CA . ASP A 1 71 ? -14.365 -1.432 -6.293 1.00 96.56 71 ASP A CA 1
ATOM 555 C C . ASP A 1 71 ? -12.996 -2.101 -6.127 1.00 96.56 71 ASP A C 1
ATOM 557 O O . ASP A 1 71 ? -12.758 -2.829 -5.162 1.00 96.56 71 ASP A O 1
ATOM 561 N N . GLU A 1 72 ? -12.054 -1.821 -7.023 1.00 97.12 72 GLU A N 1
ATOM 562 C CA . GLU A 1 72 ? -10.685 -2.323 -6.966 1.00 97.12 72 GLU A CA 1
ATOM 563 C C . GLU A 1 72 ? -9.956 -1.839 -5.711 1.00 97.12 72 GLU A C 1
ATOM 565 O O . GLU A 1 72 ? -9.204 -2.604 -5.099 1.00 97.12 72 GLU A O 1
ATOM 570 N N . VAL A 1 73 ? -10.209 -0.598 -5.282 1.00 96.50 73 VAL A N 1
ATOM 571 C CA . VAL A 1 73 ? -9.632 -0.068 -4.041 1.00 96.50 73 VAL A CA 1
ATOM 572 C C . VAL A 1 73 ? -10.287 -0.719 -2.827 1.00 96.50 73 VAL A C 1
ATOM 574 O O . VAL A 1 73 ? -9.579 -1.109 -1.898 1.00 96.50 73 VAL A O 1
ATOM 577 N N . ARG A 1 74 ? -11.608 -0.942 -2.850 1.00 96.44 74 ARG A N 1
ATOM 578 C CA . ARG A 1 74 ? -12.298 -1.702 -1.789 1.00 96.44 74 ARG A CA 1
ATOM 579 C C . ARG A 1 74 ? -11.730 -3.114 -1.667 1.00 96.44 74 ARG A C 1
ATOM 581 O O . ARG A 1 74 ? -11.426 -3.567 -0.567 1.00 96.44 74 ARG A O 1
ATOM 588 N N . ARG A 1 75 ? -11.503 -3.789 -2.796 1.00 96.25 75 ARG A N 1
ATOM 589 C CA . ARG A 1 75 ? -10.890 -5.123 -2.838 1.00 96.25 75 ARG A CA 1
ATOM 590 C C . ARG A 1 75 ? -9.472 -5.123 -2.269 1.00 96.25 75 ARG A C 1
ATOM 592 O O . ARG A 1 75 ? -9.109 -6.057 -1.556 1.00 96.25 75 ARG A O 1
ATOM 599 N N . LEU A 1 76 ? -8.682 -4.090 -2.563 1.00 96.50 76 LEU A N 1
ATOM 600 C CA . LEU A 1 76 ? -7.355 -3.902 -1.975 1.00 96.50 76 LEU A CA 1
ATOM 601 C C . LEU A 1 76 ? -7.439 -3.739 -0.448 1.00 96.50 76 LEU A C 1
ATOM 603 O O . LEU A 1 76 ? -6.699 -4.412 0.266 1.00 96.50 76 LEU A O 1
ATOM 607 N N . ILE A 1 77 ? -8.353 -2.903 0.051 1.00 95.75 77 ILE A N 1
ATOM 608 C CA . ILE A 1 77 ? -8.570 -2.675 1.489 1.00 95.75 77 ILE A CA 1
ATOM 609 C C . ILE A 1 77 ? -8.932 -3.986 2.198 1.00 95.75 77 ILE A C 1
ATOM 611 O O . ILE A 1 77 ? -8.246 -4.382 3.140 1.00 95.75 77 ILE A O 1
ATOM 615 N N . VAL A 1 78 ? -9.933 -4.710 1.689 1.00 96.56 78 VAL A N 1
ATOM 616 C CA . VAL A 1 78 ? -10.379 -5.995 2.258 1.00 96.56 78 VAL A CA 1
ATOM 617 C C . VAL A 1 78 ? -9.249 -7.028 2.266 1.00 96.56 78 VAL A C 1
ATOM 619 O O . VAL A 1 78 ? -9.081 -7.768 3.235 1.00 96.56 78 VAL A O 1
ATOM 622 N N . PHE A 1 79 ? -8.431 -7.082 1.212 1.00 96.06 79 PHE A N 1
ATOM 623 C CA . PHE A 1 79 ? -7.277 -7.983 1.172 1.00 96.06 79 PHE A CA 1
ATOM 624 C C . PHE A 1 79 ? -6.277 -7.686 2.297 1.00 96.06 79 PHE A C 1
ATOM 626 O O . PHE A 1 79 ? -5.803 -8.599 2.970 1.00 96.06 79 PHE A O 1
ATOM 633 N N . ILE A 1 80 ? -5.962 -6.407 2.516 1.00 94.31 80 ILE A N 1
ATOM 634 C CA . ILE A 1 80 ? -5.016 -5.988 3.557 1.00 94.31 80 ILE A CA 1
ATOM 635 C C . ILE A 1 80 ? -5.572 -6.321 4.946 1.00 94.31 80 ILE A C 1
ATOM 637 O O . ILE A 1 80 ? -4.834 -6.822 5.791 1.00 94.31 80 ILE A O 1
ATOM 641 N N . GLU A 1 81 ? -6.864 -6.086 5.167 1.00 93.44 81 GLU A N 1
ATOM 642 C CA . GLU A 1 81 ? -7.558 -6.373 6.429 1.00 93.44 81 GLU A CA 1
ATOM 643 C C . GLU A 1 81 ? -7.574 -7.854 6.786 1.00 93.44 81 GLU A C 1
ATOM 645 O O . GLU A 1 81 ? -7.427 -8.226 7.949 1.00 93.44 81 GLU A O 1
ATOM 650 N N . THR A 1 82 ? -7.768 -8.701 5.781 1.00 94.44 82 THR A N 1
ATOM 651 C CA . THR A 1 82 ? -7.930 -10.147 5.965 1.00 94.44 82 THR A CA 1
ATOM 652 C C . THR A 1 82 ? -6.602 -10.907 5.940 1.00 94.44 82 THR A C 1
ATOM 654 O O . THR A 1 82 ? -6.566 -12.104 6.241 1.00 94.44 82 THR A O 1
ATOM 657 N N . SER A 1 83 ? -5.493 -10.228 5.627 1.00 93.25 83 SER A N 1
ATOM 658 C CA . SER A 1 83 ? -4.154 -10.817 5.595 1.00 93.25 83 SER A CA 1
ATOM 659 C C . SER A 1 83 ? -3.678 -11.222 6.995 1.00 93.25 83 SER A C 1
ATOM 661 O O . SER A 1 83 ? -3.263 -10.398 7.810 1.00 93.25 83 SER A O 1
ATOM 663 N N . LYS A 1 84 ? -3.656 -12.533 7.267 1.00 88.06 84 LYS A N 1
ATOM 664 C CA . LYS A 1 84 ? -3.199 -13.097 8.555 1.00 88.06 84 LYS A CA 1
ATOM 665 C C . LYS A 1 84 ? -1.689 -12.972 8.775 1.00 88.06 84 LYS A C 1
ATOM 667 O O . LYS A 1 84 ? -1.228 -12.974 9.912 1.00 88.06 84 LYS A O 1
ATOM 672 N N . ARG A 1 85 ? -0.909 -12.916 7.691 1.00 89.12 85 ARG A N 1
ATOM 673 C CA . ARG A 1 85 ? 0.567 -12.864 7.721 1.00 89.12 85 ARG A CA 1
ATOM 674 C C . ARG A 1 85 ? 1.106 -11.438 7.573 1.00 89.12 85 ARG A C 1
ATOM 676 O O . ARG A 1 85 ? 2.315 -11.220 7.693 1.00 89.12 85 ARG A O 1
ATOM 683 N N . GLY A 1 86 ? 0.215 -10.479 7.324 1.00 89.00 86 GLY A N 1
ATOM 684 C CA . GLY A 1 86 ? 0.550 -9.125 6.919 1.00 89.00 86 GLY A CA 1
ATOM 685 C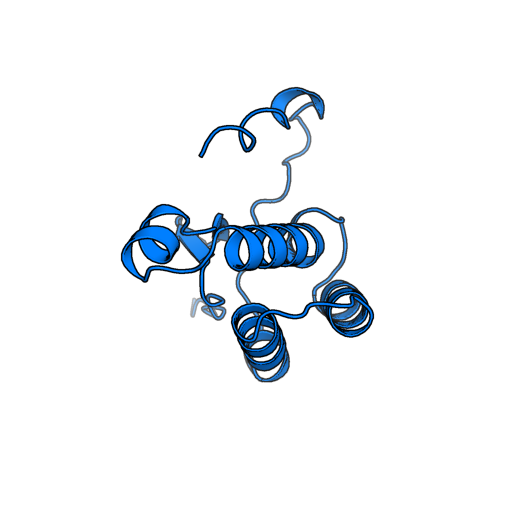 C . GLY A 1 86 ? 1.073 -9.056 5.483 1.00 89.00 86 GLY A C 1
ATOM 686 O O . GLY A 1 86 ? 1.452 -10.054 4.867 1.00 89.00 86 GLY A O 1
ATOM 687 N N . ILE A 1 87 ? 1.140 -7.834 4.963 1.00 92.69 87 ILE A N 1
ATOM 688 C CA . ILE A 1 87 ? 1.510 -7.563 3.572 1.00 92.69 87 ILE A CA 1
ATOM 689 C C . ILE A 1 87 ? 3.002 -7.257 3.397 1.00 92.69 87 ILE A C 1
ATOM 691 O O . ILE A 1 87 ? 3.678 -6.752 4.304 1.00 92.69 87 ILE A O 1
ATOM 695 N N . CYS A 1 88 ? 3.527 -7.541 2.205 1.00 91.44 88 CYS A N 1
ATOM 696 C CA . CYS A 1 88 ? 4.862 -7.138 1.783 1.00 91.44 88 CYS A CA 1
ATOM 697 C C . CYS A 1 88 ? 5.052 -5.627 1.963 1.00 91.44 88 CYS A C 1
ATOM 699 O O . CYS A 1 88 ? 4.192 -4.819 1.607 1.00 91.44 88 CYS A O 1
ATOM 701 N N . THR A 1 89 ? 6.205 -5.244 2.509 1.00 88.88 89 THR A N 1
ATOM 702 C CA . THR A 1 89 ? 6.565 -3.837 2.698 1.00 88.88 89 THR A CA 1
ATOM 703 C C . THR A 1 89 ? 7.016 -3.220 1.379 1.00 88.88 89 THR A C 1
ATOM 705 O O . THR A 1 89 ? 7.644 -3.892 0.555 1.00 88.88 89 THR A O 1
ATOM 708 N N . GLY A 1 90 ? 6.757 -1.927 1.209 1.00 85.25 90 GLY A N 1
ATOM 709 C CA . GLY A 1 90 ? 7.325 -1.142 0.119 1.00 85.25 90 GLY A CA 1
ATOM 710 C C . GLY A 1 90 ? 8.836 -0.976 0.262 1.00 85.25 90 GLY A C 1
ATOM 711 O O . GLY A 1 90 ? 9.413 -1.206 1.332 1.00 85.25 90 GLY A O 1
ATOM 712 N N . MET A 1 91 ? 9.483 -0.579 -0.830 1.00 75.94 91 MET A N 1
ATOM 713 C CA . MET A 1 91 ? 10.850 -0.071 -0.774 1.00 75.94 91 MET A CA 1
ATOM 714 C C . MET A 1 91 ? 10.831 1.234 0.032 1.00 75.94 91 MET A C 1
ATOM 716 O O . MET A 1 91 ? 10.226 2.215 -0.399 1.00 75.94 91 MET A O 1
ATOM 720 N N . ARG A 1 92 ? 11.442 1.236 1.223 1.00 66.25 92 ARG A N 1
ATOM 721 C CA . ARG A 1 92 ? 11.672 2.494 1.940 1.00 66.25 92 ARG A CA 1
ATOM 722 C C . ARG A 1 92 ? 12.614 3.342 1.081 1.00 66.25 92 ARG A C 1
ATOM 724 O O . ARG A 1 92 ? 13.523 2.756 0.486 1.00 66.25 92 ARG A O 1
ATOM 731 N N . PRO A 1 93 ? 12.439 4.671 1.015 1.00 56.59 93 PRO A N 1
ATOM 732 C CA . PRO A 1 93 ? 13.542 5.527 0.617 1.00 56.59 93 PRO A CA 1
ATOM 733 C C . PRO A 1 93 ? 14.659 5.224 1.617 1.00 56.59 93 PRO A C 1
ATOM 735 O O . PRO A 1 93 ? 14.525 5.484 2.810 1.00 56.59 93 PRO A O 1
ATOM 738 N N . THR A 1 94 ? 15.687 4.514 1.172 1.00 49.44 94 THR A N 1
ATOM 739 C CA . THR A 1 94 ? 16.916 4.380 1.945 1.00 49.44 94 THR A CA 1
ATOM 740 C C . THR A 1 94 ? 17.438 5.793 2.164 1.00 49.44 94 THR A C 1
ATOM 742 O O . THR A 1 94 ? 17.423 6.579 1.214 1.00 49.44 94 THR A O 1
ATOM 745 N N . GLU A 1 95 ? 17.842 6.117 3.393 1.00 42.53 95 GLU A N 1
ATOM 746 C CA . GLU A 1 95 ? 18.572 7.343 3.726 1.00 42.53 95 GLU A CA 1
ATOM 747 C C . GLU A 1 95 ? 19.585 7.637 2.606 1.00 42.53 95 GLU A C 1
ATOM 749 O O . GLU A 1 95 ? 20.495 6.842 2.375 1.00 42.53 95 GLU A O 1
ATOM 754 N N . GLY A 1 96 ? 19.349 8.701 1.828 1.00 44.84 96 GLY A N 1
ATOM 755 C CA . GLY A 1 96 ? 20.198 9.074 0.690 1.00 44.84 96 GLY A CA 1
ATOM 756 C C . GLY A 1 96 ? 19.531 9.226 -0.684 1.00 44.84 96 GLY A C 1
ATOM 757 O O . GLY A 1 96 ? 20.251 9.491 -1.639 1.00 44.84 96 GLY A O 1
ATOM 758 N N . ARG A 1 97 ? 18.202 9.101 -0.834 1.00 48.78 97 ARG A N 1
ATOM 759 C CA . ARG A 1 97 ? 17.510 9.630 -2.032 1.00 48.78 97 ARG A CA 1
ATOM 760 C C . ARG A 1 97 ? 16.813 10.942 -1.720 1.00 48.78 97 ARG A C 1
ATOM 762 O O . ARG A 1 97 ? 15.907 10.972 -0.889 1.00 48.78 97 ARG A O 1
ATOM 769 N N . SER A 1 98 ? 17.261 11.999 -2.387 1.00 41.53 98 SER A N 1
ATOM 770 C CA . SER A 1 98 ? 16.656 13.321 -2.321 1.00 41.53 98 SER A CA 1
ATOM 771 C C . SER A 1 98 ? 15.207 13.286 -2.845 1.00 41.53 98 SER A C 1
ATOM 773 O O . SER A 1 98 ? 14.918 12.543 -3.786 1.00 41.53 98 SER A O 1
ATOM 775 N N . PRO A 1 99 ? 14.293 14.099 -2.282 1.00 50.62 99 PRO A N 1
ATOM 776 C CA . PRO A 1 99 ? 12.880 14.195 -2.693 1.00 50.62 99 PRO A CA 1
ATOM 777 C C . PRO A 1 99 ? 12.656 14.679 -4.144 1.00 50.62 99 PRO A C 1
ATOM 779 O O . PRO A 1 99 ? 11.532 14.763 -4.616 1.00 50.62 99 PRO A O 1
ATOM 782 N N . GLU A 1 100 ? 13.724 14.980 -4.875 1.00 48.66 100 GLU A N 1
ATOM 783 C CA . GLU A 1 100 ? 13.745 15.433 -6.273 1.00 48.66 100 GLU A CA 1
ATOM 784 C C . GLU A 1 100 ? 13.660 14.263 -7.279 1.00 48.66 100 GLU A C 1
ATOM 786 O O . GLU A 1 100 ? 13.235 14.461 -8.415 1.00 48.66 100 GLU A O 1
ATOM 791 N N . ASP A 1 101 ? 13.918 13.021 -6.845 1.00 45.62 101 ASP A N 1
ATOM 792 C CA . ASP A 1 101 ? 13.693 11.801 -7.647 1.00 45.62 101 ASP A CA 1
ATOM 793 C C . ASP A 1 101 ? 12.194 11.420 -7.773 1.00 45.62 101 ASP A C 1
ATOM 795 O O . ASP A 1 101 ? 11.842 10.405 -8.383 1.00 45.62 101 ASP A O 1
ATOM 799 N N . GLU A 1 102 ? 11.285 12.204 -7.181 1.00 51.00 102 GLU A N 1
ATOM 800 C CA . GLU A 1 102 ? 9.839 11.931 -7.112 1.00 51.00 102 GLU A CA 1
ATOM 801 C C . GLU A 1 102 ? 9.073 12.205 -8.427 1.00 51.00 102 GLU A C 1
ATOM 803 O O . GLU A 1 102 ? 7.875 11.936 -8.515 1.00 51.00 102 GLU A O 1
ATOM 808 N N . GLY A 1 103 ? 9.752 12.670 -9.481 1.00 41.44 103 GLY A N 1
ATOM 809 C CA . GLY A 1 103 ? 9.133 13.148 -10.726 1.00 41.44 103 GLY A CA 1
ATOM 810 C C . GLY A 1 103 ? 8.867 12.128 -11.847 1.00 41.44 103 GLY A C 1
ATOM 811 O O . GLY A 1 103 ? 8.580 12.545 -12.964 1.00 41.44 103 GLY A O 1
ATOM 812 N N . MET A 1 104 ? 8.973 10.811 -11.634 1.00 46.19 104 MET A N 1
ATOM 813 C CA . MET A 1 104 ? 8.936 9.840 -12.756 1.00 46.19 104 MET A CA 1
ATOM 814 C C . MET A 1 104 ? 7.624 9.070 -12.970 1.00 46.19 104 MET A C 1
ATOM 816 O O . MET A 1 104 ? 7.557 8.215 -13.851 1.00 46.19 104 MET A O 1
ATOM 820 N N . ASP A 1 105 ? 6.559 9.363 -12.227 1.00 43.38 105 ASP A N 1
ATOM 821 C CA . ASP A 1 105 ? 5.295 8.615 -12.330 1.00 43.38 105 ASP A CA 1
ATOM 822 C C . ASP A 1 105 ? 4.159 9.372 -13.060 1.00 43.38 105 ASP A C 1
ATOM 824 O O . ASP A 1 105 ? 3.009 8.921 -13.039 1.00 43.38 105 ASP A O 1
ATOM 828 N N . GLU A 1 106 ? 4.460 10.489 -13.736 1.00 40.09 106 GLU A N 1
ATOM 829 C CA . GLU A 1 106 ? 3.459 11.335 -14.420 1.00 40.09 106 GLU A CA 1
ATOM 830 C C . GLU A 1 106 ? 3.182 10.946 -15.891 1.00 40.09 106 GLU A C 1
ATOM 832 O O . GLU A 1 106 ? 2.175 11.355 -16.465 1.00 40.09 106 GLU A O 1
ATOM 837 N N . HIS A 1 107 ? 3.989 10.067 -16.498 1.00 31.62 107 HIS A N 1
ATOM 838 C CA . HIS A 1 107 ? 3.848 9.690 -17.916 1.00 31.62 107 HIS A CA 1
ATOM 839 C C . HIS A 1 107 ? 3.771 8.179 -18.160 1.00 31.62 107 HIS A C 1
ATOM 841 O O . HIS A 1 107 ? 4.489 7.632 -18.996 1.00 31.62 107 HIS A O 1
ATOM 847 N N . ALA A 1 108 ? 2.877 7.494 -17.444 1.00 37.06 108 ALA A N 1
ATOM 848 C CA . ALA A 1 108 ? 2.462 6.143 -17.821 1.00 37.06 108 ALA A CA 1
ATOM 849 C C . ALA A 1 108 ? 1.023 6.147 -18.293 1.00 37.06 108 ALA A C 1
ATOM 851 O O . ALA A 1 108 ? 0.086 6.089 -17.456 1.00 37.06 108 ALA A O 1
#